Protein AF-A0A1Q7AKC7-F1 (afdb_monomer)

pLDDT: mean 84.75, std 6.96, range [43.94, 93.75]

Structure (mmCIF, N/CA/C/O backbone):
data_AF-A0A1Q7AKC7-F1
#
_entry.id   AF-A0A1Q7AKC7-F1
#
loop_
_atom_site.group_PDB
_atom_site.id
_atom_site.type_symbol
_atom_site.label_atom_id
_atom_site.label_alt_id
_atom_site.label_comp_id
_atom_site.label_asym_id
_atom_site.label_entity_id
_atom_site.label_seq_id
_atom_site.pdbx_PDB_ins_code
_atom_site.Cartn_x
_atom_site.Cartn_y
_atom_site.Cartn_z
_atom_site.occupancy
_atom_site.B_iso_or_equiv
_atom_site.auth_seq_id
_atom_site.auth_comp_id
_atom_site.auth_asym_id
_atom_site.auth_atom_id
_atom_site.pdbx_PDB_model_num
ATOM 1 N N . MET A 1 1 ? -15.417 0.698 -1.827 1.00 70.75 1 MET A N 1
ATOM 2 C CA . MET A 1 1 ? -14.811 -0.131 -2.896 1.00 70.75 1 MET A CA 1
ATOM 3 C C . MET A 1 1 ? -14.285 0.683 -4.073 1.00 70.75 1 MET A C 1
ATOM 5 O O . MET A 1 1 ? -13.362 0.211 -4.720 1.00 70.75 1 MET A O 1
ATOM 9 N N . ARG A 1 2 ? -14.794 1.895 -4.353 1.00 81.56 2 ARG A N 1
ATOM 10 C CA . ARG A 1 2 ? -14.264 2.737 -5.444 1.00 81.56 2 ARG A CA 1
ATOM 11 C C . ARG A 1 2 ? -12.772 3.046 -5.266 1.00 81.56 2 ARG A C 1
ATOM 13 O O . ARG A 1 2 ? -12.050 3.095 -6.253 1.00 81.56 2 ARG A O 1
ATOM 20 N N . ARG A 1 3 ? -12.304 3.204 -4.022 1.00 81.81 3 ARG A N 1
ATOM 21 C CA . ARG A 1 3 ? -10.896 3.520 -3.730 1.00 81.81 3 ARG A CA 1
ATOM 22 C C . ARG A 1 3 ? -9.948 2.344 -3.949 1.00 81.81 3 ARG A C 1
ATOM 24 O O . ARG A 1 3 ? -8.898 2.545 -4.537 1.00 81.81 3 ARG A O 1
ATOM 31 N N . LEU A 1 4 ? -10.359 1.126 -3.598 1.00 78.44 4 LEU A N 1
ATOM 32 C CA . LEU A 1 4 ? -9.602 -0.092 -3.917 1.00 78.44 4 LEU A CA 1
ATOM 33 C C . LEU A 1 4 ? -9.442 -0.280 -5.427 1.00 78.44 4 LEU A C 1
ATOM 35 O O . LEU A 1 4 ? -8.350 -0.566 -5.901 1.00 78.44 4 LEU A O 1
ATOM 39 N N . LEU A 1 5 ? -10.516 -0.048 -6.189 1.00 81.31 5 LEU A N 1
ATOM 40 C CA . LEU A 1 5 ? -10.455 -0.095 -7.652 1.00 81.31 5 LEU A CA 1
ATOM 41 C C . LEU A 1 5 ? -9.495 0.965 -8.205 1.00 81.31 5 LEU A C 1
ATOM 43 O O . LEU A 1 5 ? -8.673 0.669 -9.069 1.00 81.31 5 LEU A O 1
ATOM 47 N N . PHE A 1 6 ? -9.542 2.183 -7.663 1.00 85.56 6 PHE A N 1
ATOM 48 C CA . PHE A 1 6 ? -8.591 3.230 -8.025 1.00 85.56 6 PHE A CA 1
ATOM 49 C C . PHE A 1 6 ? -7.141 2.831 -7.713 1.00 85.56 6 PHE A C 1
ATOM 51 O O . PHE A 1 6 ? -6.281 3.015 -8.564 1.00 85.56 6 PHE A O 1
ATOM 58 N N . GLN A 1 7 ? -6.868 2.231 -6.551 1.00 83.62 7 GLN A N 1
ATOM 59 C CA . GLN A 1 7 ? -5.531 1.742 -6.200 1.00 83.62 7 GLN A CA 1
ATOM 60 C C . GLN A 1 7 ? -5.056 0.645 -7.158 1.00 83.62 7 GLN A C 1
ATOM 62 O O . GLN A 1 7 ? -3.933 0.722 -7.646 1.00 83.62 7 GLN A O 1
ATOM 67 N N . THR A 1 8 ? -5.907 -0.336 -7.486 1.00 83.31 8 THR A N 1
ATOM 68 C CA . THR A 1 8 ? -5.558 -1.387 -8.461 1.00 83.31 8 THR A CA 1
ATOM 69 C C . THR A 1 8 ? -5.245 -0.809 -9.836 1.00 83.31 8 THR A C 1
ATOM 71 O O . THR A 1 8 ? -4.274 -1.209 -10.474 1.00 83.31 8 THR A O 1
ATOM 74 N N . PHE A 1 9 ? -6.035 0.173 -10.276 1.00 83.69 9 PHE A N 1
ATOM 75 C CA . PHE A 1 9 ? -5.827 0.856 -11.544 1.00 83.69 9 PHE A CA 1
ATOM 76 C C . PHE A 1 9 ? -4.529 1.667 -11.536 1.00 83.69 9 PHE A C 1
ATOM 78 O O . PHE A 1 9 ? -3.716 1.529 -12.446 1.00 83.69 9 PHE A O 1
ATOM 85 N N . LEU A 1 10 ? -4.303 2.464 -10.488 1.00 86.94 10 LEU A N 1
ATOM 86 C CA . LEU A 1 10 ? -3.093 3.265 -10.321 1.00 86.94 10 LEU A CA 1
ATOM 87 C C . LEU A 1 10 ? -1.842 2.389 -10.327 1.00 86.94 10 LEU A C 1
ATOM 89 O O . LEU A 1 10 ? -0.844 2.735 -10.951 1.00 86.94 10 LEU A O 1
ATOM 93 N N . LEU A 1 11 ? -1.909 1.242 -9.663 1.00 84.69 11 LEU A N 1
ATOM 94 C CA . LEU A 1 11 ? -0.798 0.316 -9.576 1.00 84.69 11 LEU A CA 1
ATOM 95 C C . LEU A 1 11 ? -0.542 -0.384 -10.921 1.00 84.69 11 LEU A C 1
ATOM 97 O O . LEU A 1 11 ? 0.607 -0.501 -11.334 1.00 84.69 11 LEU A O 1
ATOM 101 N N . GLY A 1 12 ? -1.593 -0.721 -11.676 1.00 81.69 12 GLY A N 1
ATOM 102 C CA . GLY A 1 12 ? -1.460 -1.152 -13.070 1.00 81.69 12 GLY A CA 1
ATOM 103 C C . GLY A 1 12 ? -0.823 -0.091 -13.974 1.00 81.69 12 GLY A C 1
ATOM 104 O O . GLY A 1 12 ? 0.034 -0.415 -14.796 1.00 81.69 12 GLY A O 1
ATOM 105 N N . CYS A 1 13 ? -1.184 1.185 -13.803 1.00 8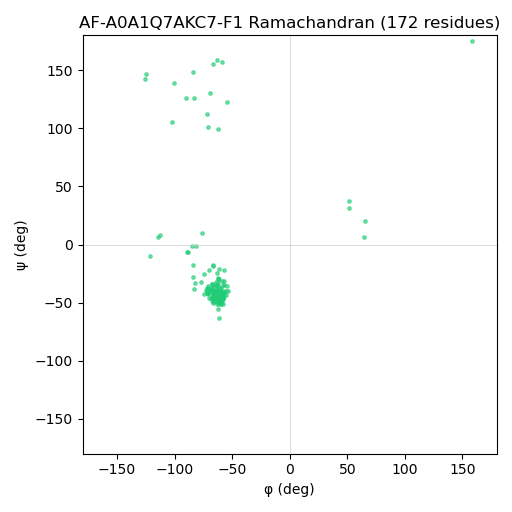3.56 13 CYS A N 1
ATOM 106 C CA . CYS A 1 13 ? -0.556 2.303 -14.513 1.00 83.56 13 CYS A CA 1
ATOM 107 C C . CYS A 1 13 ? 0.929 2.434 -14.160 1.00 83.56 13 CYS A C 1
ATOM 109 O O . CYS A 1 13 ? 1.758 2.553 -15.061 1.00 83.56 13 CYS A O 1
ATOM 111 N N . ALA A 1 14 ? 1.258 2.374 -12.869 1.00 84.06 14 ALA A N 1
ATOM 112 C CA . ALA A 1 14 ? 2.628 2.468 -12.383 1.00 84.06 14 ALA A CA 1
ATOM 113 C C . ALA A 1 14 ? 3.499 1.347 -12.958 1.00 84.06 14 ALA A C 1
ATOM 115 O O . ALA A 1 14 ? 4.528 1.616 -13.568 1.00 84.06 14 ALA A O 1
ATOM 116 N N . VAL A 1 15 ? 3.044 0.095 -12.866 1.00 80.88 15 VAL A N 1
ATOM 117 C CA . VAL A 1 15 ? 3.755 -1.068 -13.418 1.00 80.88 15 VAL A CA 1
ATOM 118 C C . VAL A 1 15 ? 3.949 -0.933 -14.929 1.00 80.88 15 VAL A C 1
ATOM 120 O O . VAL A 1 15 ? 5.044 -1.176 -15.430 1.00 80.88 15 VAL A O 1
ATOM 123 N N . SER A 1 16 ? 2.919 -0.499 -15.661 1.00 83.88 16 SER A N 1
ATOM 124 C CA . SER A 1 16 ? 3.007 -0.278 -17.109 1.00 83.88 16 SER A CA 1
ATOM 125 C C . SER A 1 16 ? 4.100 0.737 -17.462 1.00 83.88 16 SER A C 1
ATOM 127 O O . SER A 1 16 ? 4.916 0.478 -18.349 1.00 83.88 16 SER A O 1
ATOM 129 N N . LEU A 1 17 ? 4.155 1.864 -16.746 1.00 81.19 17 LEU A N 1
ATOM 130 C CA . LEU A 1 17 ? 5.175 2.896 -16.943 1.00 81.19 17 LEU A CA 1
ATOM 131 C C . LEU A 1 17 ? 6.572 2.416 -16.553 1.00 81.19 17 LEU A C 1
ATOM 133 O O . LEU A 1 17 ? 7.503 2.597 -17.328 1.00 81.19 17 LEU A O 1
ATOM 137 N N . ILE A 1 18 ? 6.711 1.764 -15.400 1.00 78.12 18 ILE A N 1
ATOM 138 C CA . ILE A 1 18 ? 8.002 1.281 -14.895 1.00 78.12 18 ILE A CA 1
ATOM 139 C C . ILE A 1 18 ? 8.604 0.232 -15.839 1.00 78.12 18 ILE A C 1
ATOM 141 O O . ILE A 1 18 ? 9.792 0.283 -16.135 1.00 78.12 18 ILE A O 1
ATOM 145 N N . VAL A 1 19 ? 7.792 -0.711 -16.326 1.00 77.94 19 VAL A N 1
ATOM 146 C CA . VAL A 1 19 ? 8.284 -1.845 -17.125 1.00 77.94 19 VAL A CA 1
ATOM 147 C C . VAL A 1 19 ? 8.462 -1.482 -18.598 1.00 77.94 19 VAL A C 1
ATOM 149 O O . VAL A 1 19 ? 9.390 -1.961 -19.243 1.00 77.94 19 VAL A O 1
ATOM 152 N N . SER A 1 20 ? 7.563 -0.670 -19.161 1.00 77.50 20 SER A N 1
ATOM 153 C CA . SER A 1 20 ? 7.509 -0.450 -20.615 1.00 77.50 20 SER A CA 1
ATOM 154 C C . SER A 1 20 ? 7.677 1.003 -21.054 1.00 77.50 20 SER A C 1
ATOM 156 O O . SER A 1 20 ? 7.761 1.262 -22.255 1.00 77.50 20 SER A O 1
ATOM 158 N N . GLY A 1 21 ? 7.659 1.961 -20.121 1.00 74.62 21 GLY A N 1
ATOM 159 C CA . GLY A 1 21 ? 7.618 3.395 -20.423 1.00 74.62 21 GLY A CA 1
ATOM 160 C C . GLY A 1 21 ? 6.334 3.849 -21.129 1.00 74.62 21 GLY A C 1
ATOM 161 O O . GLY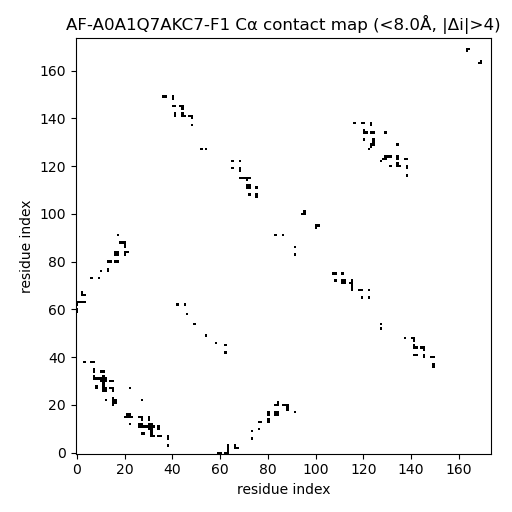 A 1 21 ? 6.243 4.988 -21.578 1.00 74.62 21 GLY A O 1
ATOM 162 N N . ARG A 1 22 ? 5.335 2.968 -21.281 1.00 79.06 22 ARG A N 1
ATOM 163 C CA . ARG A 1 22 ? 4.105 3.230 -22.037 1.00 79.06 22 ARG A CA 1
ATOM 164 C C . ARG A 1 22 ? 2.886 2.971 -21.170 1.00 79.06 22 ARG A C 1
ATOM 166 O O . ARG A 1 22 ? 2.837 1.995 -20.427 1.00 79.06 22 ARG A O 1
ATOM 173 N N . LEU A 1 23 ? 1.863 3.804 -21.328 1.00 78.62 23 LEU A N 1
ATOM 174 C CA . LEU A 1 23 ? 0.520 3.557 -20.808 1.00 78.62 23 LEU A CA 1
ATOM 175 C C . LEU A 1 23 ? -0.361 3.095 -21.960 1.00 78.62 23 LEU A C 1
ATOM 177 O O . LEU A 1 23 ? -0.759 3.885 -22.810 1.00 78.62 23 LEU A O 1
ATOM 181 N N . THR A 1 24 ? -0.661 1.801 -22.000 1.00 84.12 24 THR A N 1
ATOM 182 C CA . THR A 1 24 ? -1.682 1.270 -22.909 1.00 84.12 24 THR A CA 1
ATOM 183 C C . THR A 1 24 ? -2.705 0.509 -22.095 1.00 84.12 24 THR A C 1
ATOM 185 O O . THR A 1 24 ? -2.347 -0.135 -21.111 1.00 84.12 24 THR A O 1
ATOM 188 N N . LEU A 1 25 ? -3.970 0.528 -22.522 1.00 78.50 25 LEU A N 1
ATOM 189 C CA . LEU A 1 25 ? -5.048 -0.146 -21.797 1.00 78.50 25 LEU A CA 1
ATOM 190 C C . LEU A 1 25 ? -4.723 -1.627 -21.534 1.00 78.50 25 LEU A C 1
ATOM 192 O O . LEU A 1 25 ? -4.956 -2.122 -20.437 1.00 78.50 25 LEU A O 1
ATOM 196 N N . ARG A 1 26 ? -4.114 -2.311 -22.513 1.00 79.94 26 ARG A N 1
ATOM 197 C CA . ARG A 1 26 ? -3.682 -3.710 -22.392 1.00 79.94 26 ARG A CA 1
ATOM 198 C C . ARG A 1 26 ? -2.625 -3.904 -21.301 1.00 79.94 26 ARG A C 1
ATOM 200 O O . ARG A 1 26 ? -2.756 -4.829 -20.506 1.00 79.94 26 ARG A O 1
ATOM 207 N N . LEU A 1 27 ? -1.597 -3.054 -21.258 1.00 76.94 27 LEU A N 1
ATOM 208 C CA . LEU A 1 27 ? -0.521 -3.151 -20.264 1.00 76.94 27 LEU A CA 1
ATOM 209 C C . LEU A 1 27 ? -0.995 -2.733 -18.872 1.00 76.94 27 LEU A C 1
ATOM 211 O O . LEU A 1 27 ? -0.675 -3.400 -17.896 1.00 76.94 27 LEU A O 1
ATOM 215 N N . THR A 1 28 ? -1.814 -1.688 -18.783 1.00 79.94 28 THR A N 1
ATOM 216 C CA . THR A 1 28 ? -2.411 -1.236 -17.527 1.00 79.94 28 THR A CA 1
ATOM 217 C C . THR A 1 28 ? -3.343 -2.292 -16.944 1.00 79.94 28 THR A C 1
ATOM 219 O O . THR A 1 28 ? -3.248 -2.579 -15.757 1.00 79.94 28 THR A O 1
ATOM 222 N N . LEU A 1 29 ? -4.212 -2.906 -17.756 1.00 77.69 29 LEU A N 1
ATOM 223 C CA . LEU A 1 29 ? -5.078 -4.001 -17.306 1.00 77.69 29 LEU A CA 1
ATOM 224 C C . LEU A 1 29 ? -4.259 -5.234 -16.925 1.00 77.69 29 LEU A C 1
ATOM 226 O O . LEU A 1 29 ? -4.506 -5.815 -15.874 1.00 77.69 29 LEU A O 1
ATOM 230 N N . GLY A 1 30 ? -3.259 -5.603 -17.731 1.00 76.38 30 GLY A N 1
ATOM 231 C CA . GLY A 1 30 ? -2.351 -6.706 -17.415 1.00 76.38 30 GLY A CA 1
ATOM 232 C C . GLY A 1 30 ? -1.616 -6.489 -16.090 1.00 76.38 30 GLY A C 1
ATOM 233 O O . GLY A 1 30 ? -1.605 -7.375 -15.241 1.00 76.38 30 GLY A O 1
ATOM 234 N N . GLY A 1 31 ? -1.080 -5.286 -15.871 1.00 76.50 31 GLY A N 1
ATOM 235 C CA . GLY A 1 31 ? -0.443 -4.887 -14.618 1.00 76.50 31 GLY A CA 1
ATOM 236 C C . GLY A 1 31 ? -1.425 -4.854 -13.447 1.00 76.50 31 GLY A C 1
ATOM 237 O O . GLY A 1 31 ? -1.136 -5.401 -12.389 1.00 76.50 31 GLY A O 1
ATOM 238 N N . ALA A 1 32 ? -2.617 -4.288 -13.632 1.00 81.38 32 ALA A N 1
ATOM 239 C CA . ALA A 1 32 ? -3.636 -4.240 -12.588 1.00 81.38 32 ALA A CA 1
ATOM 240 C C . ALA A 1 32 ? -4.064 -5.648 -12.153 1.00 81.38 32 ALA A C 1
ATOM 242 O O . ALA A 1 32 ? -4.190 -5.896 -10.959 1.00 81.38 32 ALA A O 1
ATOM 243 N N . VAL A 1 33 ? -4.239 -6.580 -13.098 1.00 81.94 33 VAL A N 1
ATOM 244 C CA . VAL A 1 33 ? -4.580 -7.982 -12.809 1.00 81.94 33 VAL A CA 1
ATOM 245 C C . VAL A 1 33 ? -3.423 -8.698 -12.119 1.00 81.94 33 VAL A C 1
ATOM 247 O O . VAL A 1 33 ? -3.643 -9.355 -11.106 1.00 81.94 33 VAL A O 1
ATOM 250 N N . ALA A 1 34 ? -2.193 -8.546 -12.617 1.00 77.31 34 ALA A N 1
ATOM 251 C CA . ALA A 1 34 ? -1.023 -9.202 -12.033 1.00 77.31 34 ALA A CA 1
ATOM 252 C C . ALA A 1 34 ? -0.752 -8.751 -10.589 1.00 77.31 34 ALA A C 1
ATOM 254 O O . ALA A 1 34 ? -0.249 -9.526 -9.777 1.00 77.31 34 ALA A O 1
ATOM 255 N N . TRP A 1 35 ? -1.124 -7.516 -10.254 1.00 81.25 35 TRP A N 1
ATOM 256 C CA . TRP A 1 35 ? -0.813 -6.915 -8.965 1.00 81.25 35 TRP A CA 1
ATOM 257 C C . TRP A 1 35 ? -2.032 -6.628 -8.074 1.00 81.25 35 TRP A C 1
ATOM 259 O O . TRP A 1 35 ? -1.885 -6.072 -6.983 1.00 81.25 35 TRP A O 1
ATOM 269 N N . VAL A 1 36 ? -3.232 -7.067 -8.473 1.00 86.88 36 VAL A N 1
ATOM 270 C CA . VAL A 1 36 ? -4.463 -6.975 -7.659 1.00 86.88 36 VAL A CA 1
ATOM 271 C C . VAL A 1 36 ? -4.311 -7.661 -6.298 1.00 86.88 36 VAL A C 1
ATOM 273 O O . VAL A 1 36 ? -5.008 -7.332 -5.340 1.00 86.88 36 VAL A O 1
ATOM 276 N N . ILE A 1 37 ? -3.365 -8.594 -6.196 1.00 84.94 37 ILE A N 1
ATOM 277 C CA . ILE A 1 37 ? -3.075 -9.343 -4.979 1.00 84.94 37 ILE A CA 1
ATOM 278 C C . ILE A 1 37 ? -2.681 -8.439 -3.799 1.00 84.94 37 ILE A C 1
ATOM 280 O O . ILE A 1 37 ? -3.036 -8.747 -2.665 1.00 84.94 37 ILE A O 1
ATOM 284 N N . ILE A 1 38 ? -2.040 -7.288 -4.056 1.00 86.31 38 ILE A N 1
ATOM 285 C CA . ILE A 1 38 ? -1.655 -6.320 -3.016 1.00 86.31 38 ILE A CA 1
ATOM 286 C C . ILE A 1 38 ? -2.879 -5.775 -2.272 1.00 86.31 38 ILE A C 1
ATOM 288 O O . ILE A 1 38 ? -3.014 -6.042 -1.076 1.00 86.31 38 ILE A O 1
ATOM 292 N N . PRO A 1 39 ? -3.811 -5.065 -2.934 1.00 85.19 39 PRO A N 1
ATOM 293 C CA . PRO A 1 39 ? -5.001 -4.558 -2.259 1.00 85.19 39 PRO A CA 1
ATOM 294 C C . PRO A 1 39 ? -5.907 -5.675 -1.720 1.00 85.19 39 PRO A C 1
ATOM 296 O O . PRO A 1 39 ? -6.644 -5.447 -0.760 1.00 85.19 39 PRO A O 1
ATOM 299 N N . LEU A 1 40 ? -5.850 -6.887 -2.288 1.00 88.56 40 LEU A N 1
ATOM 300 C CA . LEU A 1 40 ? -6.563 -8.044 -1.744 1.00 88.56 40 LEU A CA 1
ATOM 301 C C . LEU A 1 40 ? -5.999 -8.490 -0.391 1.00 88.56 40 LEU A C 1
ATOM 303 O O . LEU A 1 40 ? -6.778 -8.673 0.545 1.00 88.56 40 LEU A O 1
ATOM 307 N N . PHE A 1 41 ? -4.679 -8.641 -0.257 1.00 91.31 41 P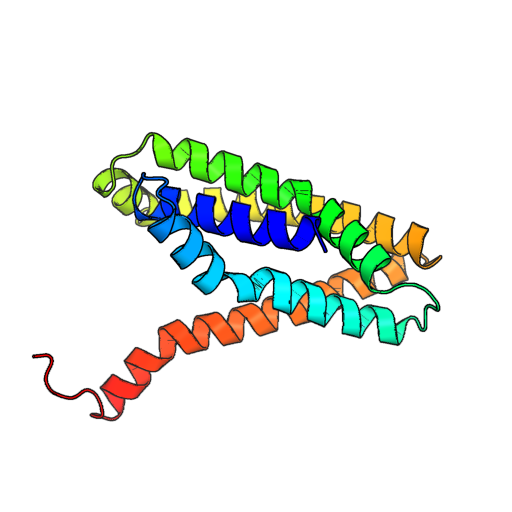HE A N 1
ATOM 308 C CA . PHE A 1 41 ? -4.060 -9.019 1.015 1.00 91.31 41 PHE A CA 1
ATOM 309 C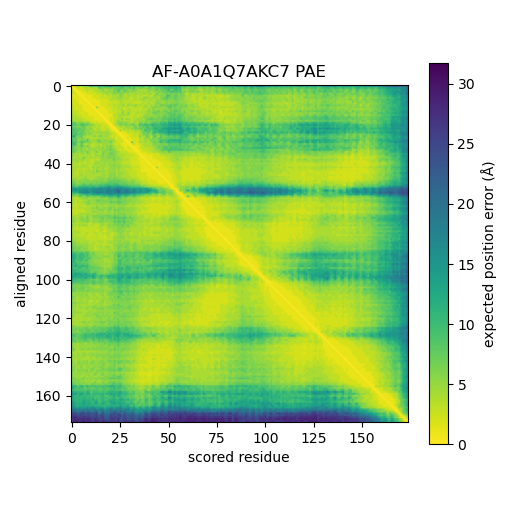 C . PHE A 1 41 ? -4.175 -7.920 2.070 1.00 91.31 41 PHE A C 1
ATOM 311 O O . PHE A 1 41 ? -4.496 -8.232 3.217 1.00 91.31 41 PHE A O 1
ATOM 318 N N . GLU A 1 42 ? -4.035 -6.650 1.685 1.00 89.69 42 GLU A N 1
ATOM 319 C CA . GLU A 1 42 ? -4.287 -5.505 2.571 1.00 89.69 42 GLU A CA 1
ATOM 320 C C . GLU A 1 42 ? -5.746 -5.484 3.070 1.00 89.69 42 GLU A C 1
ATOM 322 O O . GLU A 1 42 ? -6.014 -5.336 4.265 1.00 89.69 42 GLU A O 1
ATOM 327 N N . GLY A 1 43 ? -6.716 -5.710 2.177 1.00 90.44 43 GLY A N 1
ATOM 328 C CA . GLY A 1 43 ? -8.131 -5.781 2.545 1.00 90.44 43 GLY A CA 1
ATOM 329 C C . GLY A 1 43 ? -8.478 -6.997 3.411 1.00 90.44 43 GLY A C 1
ATOM 330 O O . GLY A 1 43 ? -9.283 -6.891 4.344 1.00 90.44 43 GLY A O 1
ATOM 331 N N . ALA A 1 44 ? -7.867 -8.152 3.136 1.00 91.62 44 ALA A N 1
ATOM 332 C CA . ALA A 1 44 ? -8.065 -9.380 3.902 1.00 91.62 44 ALA A CA 1
ATOM 333 C C . ALA A 1 44 ? -7.470 -9.272 5.313 1.00 91.62 44 ALA A C 1
ATOM 335 O O . ALA A 1 44 ? -8.147 -9.601 6.292 1.00 91.62 44 ALA A O 1
ATOM 336 N N . SER A 1 45 ? -6.245 -8.757 5.444 1.00 92.38 45 SER A N 1
ATOM 337 C CA . SER A 1 45 ? -5.610 -8.523 6.744 1.00 92.38 45 SER A CA 1
ATOM 338 C C . SER A 1 45 ? -6.393 -7.494 7.565 1.00 92.38 45 SER A C 1
ATOM 340 O O . SER A 1 45 ? -6.647 -7.720 8.752 1.00 92.38 45 SER A O 1
ATOM 342 N N . PHE A 1 46 ? -6.897 -6.429 6.930 1.00 91.12 46 PHE A N 1
ATOM 343 C CA . PHE A 1 46 ? -7.796 -5.472 7.573 1.00 91.12 46 PHE A CA 1
ATOM 344 C C . PHE A 1 46 ? -9.077 -6.144 8.084 1.00 91.12 46 PHE A C 1
ATOM 346 O O . PHE A 1 46 ? -9.499 -5.908 9.218 1.00 91.12 46 PHE A O 1
ATOM 353 N N . ALA A 1 47 ? -9.695 -7.025 7.289 1.00 91.50 47 ALA A N 1
ATOM 354 C CA . ALA A 1 47 ? -10.884 -7.764 7.706 1.00 91.50 47 ALA A CA 1
ATOM 355 C C . ALA A 1 47 ? -10.618 -8.651 8.934 1.00 91.50 47 ALA A C 1
ATOM 357 O O . ALA A 1 47 ? -11.462 -8.714 9.835 1.00 91.50 47 ALA A O 1
ATOM 358 N N . ILE A 1 48 ? -9.451 -9.301 8.996 1.00 92.00 48 ILE A N 1
ATOM 359 C CA . ILE A 1 48 ? -9.021 -10.127 10.133 1.00 92.00 48 ILE A CA 1
ATOM 360 C C . ILE A 1 48 ? -8.882 -9.271 11.396 1.00 92.00 48 ILE A C 1
ATOM 362 O O . ILE A 1 48 ? -9.484 -9.591 12.426 1.00 92.00 48 ILE A O 1
ATOM 366 N N . VAL A 1 49 ? -8.156 -8.152 11.320 1.00 91.44 49 VAL A N 1
ATOM 367 C CA . VAL A 1 49 ? -7.963 -7.256 12.471 1.00 91.44 49 VAL A CA 1
ATOM 368 C C . VAL A 1 49 ? -9.293 -6.648 12.913 1.00 91.44 49 VAL A C 1
ATOM 370 O O . VAL A 1 49 ? -9.645 -6.718 14.089 1.00 91.44 49 VAL A O 1
ATOM 373 N N . ARG A 1 50 ? -10.123 -6.174 11.979 1.00 88.62 50 ARG A N 1
ATOM 374 C CA . ARG A 1 50 ? -11.460 -5.641 12.277 1.00 88.62 50 ARG A CA 1
ATOM 375 C C . ARG A 1 50 ? -12.354 -6.647 13.005 1.00 88.62 50 ARG A C 1
ATOM 377 O O . ARG A 1 50 ? -13.066 -6.262 13.935 1.00 88.62 50 ARG A O 1
ATOM 384 N N . ARG A 1 51 ? -12.336 -7.926 12.604 1.00 87.75 51 ARG A N 1
ATOM 385 C CA . ARG A 1 51 ? -13.090 -8.998 13.286 1.00 87.75 51 ARG A CA 1
ATOM 386 C C . ARG A 1 51 ? -12.647 -9.149 14.742 1.00 87.75 51 ARG A C 1
ATOM 388 O O . ARG A 1 51 ? -13.498 -9.328 15.612 1.00 87.75 51 ARG A O 1
ATOM 395 N N . ARG A 1 52 ? -11.348 -9.001 15.023 1.00 85.62 52 ARG A N 1
ATOM 396 C CA . ARG A 1 52 ? -10.790 -9.047 16.385 1.00 85.62 52 ARG A CA 1
ATOM 397 C C . ARG A 1 52 ? -11.308 -7.912 17.272 1.00 85.62 52 ARG A C 1
ATOM 399 O O . ARG A 1 52 ? -11.555 -8.135 18.453 1.00 85.62 52 ARG A O 1
ATOM 406 N N . VAL A 1 53 ? -11.527 -6.726 16.702 1.00 82.25 53 VAL A N 1
ATOM 407 C CA . VAL A 1 53 ? -12.048 -5.547 17.424 1.00 82.25 53 VAL A CA 1
ATOM 408 C C . VAL A 1 53 ? -13.584 -5.571 17.577 1.00 82.25 53 VAL A C 1
ATOM 410 O O . VAL A 1 53 ? -14.161 -4.687 18.199 1.00 82.25 53 VAL A O 1
ATOM 413 N N . ARG A 1 54 ? -14.275 -6.596 17.048 1.00 76.69 54 ARG A N 1
ATOM 414 C CA . ARG A 1 54 ? -15.736 -6.817 17.180 1.00 76.69 54 ARG A CA 1
ATOM 415 C C . ARG A 1 54 ? -16.613 -5.605 16.814 1.00 76.69 54 ARG A C 1
ATOM 417 O O . ARG A 1 54 ? -17.715 -5.445 17.339 1.00 76.69 54 ARG A O 1
ATOM 424 N N . ARG A 1 55 ? -16.171 -4.761 15.879 1.00 74.62 55 ARG A N 1
ATOM 425 C CA . ARG A 1 55 ? -16.948 -3.589 15.455 1.00 74.62 55 ARG A CA 1
ATOM 426 C C . ARG A 1 55 ? -18.200 -3.991 14.676 1.00 74.62 55 ARG A C 1
ATOM 428 O O . ARG A 1 55 ? -18.123 -4.715 13.682 1.00 74.62 55 ARG A O 1
ATOM 435 N N . ARG A 1 56 ? -19.344 -3.435 15.078 1.00 69.19 56 ARG A N 1
ATOM 436 C CA . ARG A 1 56 ? -20.605 -3.499 14.328 1.00 69.19 56 ARG A CA 1
ATOM 437 C C . ARG A 1 56 ? -20.682 -2.303 13.374 1.00 69.19 56 ARG A C 1
ATOM 439 O O . ARG A 1 56 ? -20.491 -1.166 13.792 1.00 69.19 56 ARG A O 1
ATOM 446 N N . GLY A 1 57 ? -20.895 -2.557 12.084 1.00 80.94 57 GLY A N 1
ATOM 447 C CA . GLY A 1 57 ? -20.945 -1.518 11.050 1.00 80.94 57 GLY A CA 1
ATOM 448 C C . GLY A 1 57 ? -20.668 -2.054 9.645 1.00 80.94 57 GLY A C 1
ATOM 449 O O . GLY A 1 57 ? -20.322 -3.227 9.472 1.00 80.94 57 GLY A O 1
ATOM 450 N N . SER A 1 58 ? -20.793 -1.190 8.635 1.00 88.44 58 SER A N 1
ATOM 451 C CA . SER A 1 58 ? -20.539 -1.555 7.236 1.00 88.44 58 SER A CA 1
ATOM 452 C C . SER A 1 58 ? -19.044 -1.755 6.975 1.00 88.44 58 SER A C 1
ATOM 454 O O . SER A 1 58 ? -18.272 -0.796 6.970 1.00 88.44 58 SER A O 1
ATOM 456 N N . PHE A 1 59 ? -18.650 -3.002 6.701 1.00 87.62 59 PHE A N 1
ATOM 457 C CA . PHE A 1 59 ? -17.277 -3.351 6.322 1.00 87.62 59 PHE A CA 1
ATOM 458 C C . PHE A 1 59 ? -16.796 -2.548 5.110 1.00 87.62 59 PHE A C 1
ATOM 460 O O . PHE A 1 59 ? -15.690 -2.022 5.122 1.00 87.62 59 PHE A O 1
ATOM 467 N N . ALA A 1 60 ? -17.650 -2.396 4.096 1.00 87.19 60 ALA A N 1
ATOM 468 C CA . ALA A 1 60 ? -17.298 -1.696 2.866 1.00 87.19 60 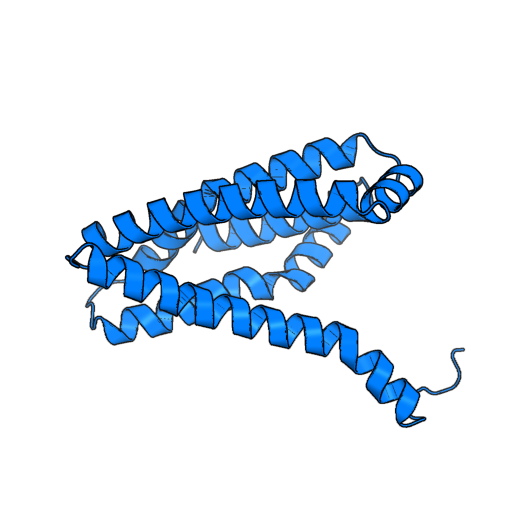ALA A CA 1
ATOM 469 C C . ALA A 1 60 ? -16.955 -0.216 3.101 1.00 87.19 60 ALA A C 1
ATOM 471 O O . ALA A 1 60 ? -16.097 0.319 2.402 1.00 87.19 60 ALA A O 1
ATOM 472 N N . ARG A 1 61 ? -17.600 0.440 4.077 1.00 87.38 61 ARG A N 1
ATOM 473 C CA . ARG A 1 61 ? -17.318 1.837 4.440 1.00 87.38 61 ARG A CA 1
ATOM 474 C C . ARG A 1 61 ? -16.006 1.963 5.213 1.00 87.38 61 ARG A C 1
ATOM 476 O O . ARG A 1 61 ? -15.237 2.877 4.935 1.00 87.38 61 ARG A O 1
ATOM 483 N N . ASP A 1 62 ? -15.758 1.054 6.154 1.00 89.19 62 ASP A N 1
ATOM 484 C CA . ASP A 1 62 ? -14.512 1.033 6.928 1.00 89.19 62 ASP A CA 1
ATOM 485 C C . ASP A 1 62 ? -13.311 0.750 6.014 1.00 89.19 62 ASP A C 1
ATOM 487 O O . ASP A 1 62 ? -12.311 1.456 6.078 1.00 89.19 62 ASP A O 1
ATOM 491 N N . LEU A 1 63 ? -13.452 -0.220 5.106 1.00 89.44 63 LEU A N 1
ATOM 492 C CA . LEU A 1 63 ? -12.424 -0.579 4.134 1.00 89.44 63 LEU A CA 1
ATOM 493 C C . LEU A 1 63 ? -12.148 0.549 3.130 1.00 89.44 63 LEU A C 1
ATOM 495 O O . LEU A 1 63 ? -10.999 0.789 2.790 1.00 89.44 63 LEU A O 1
ATOM 499 N N . ASP A 1 64 ? -13.174 1.270 2.662 1.00 89.44 64 ASP A N 1
ATOM 500 C CA . ASP A 1 64 ? -12.968 2.403 1.746 1.00 89.44 64 ASP A CA 1
ATOM 501 C C . ASP A 1 64 ? -12.239 3.569 2.435 1.00 89.44 64 ASP A C 1
ATOM 503 O O . ASP A 1 64 ? -11.428 4.239 1.804 1.00 89.44 64 ASP A O 1
ATOM 507 N N . ARG A 1 65 ? -12.482 3.792 3.734 1.00 87.00 65 ARG A N 1
ATOM 508 C CA . ARG A 1 65 ? -11.746 4.788 4.529 1.00 87.00 65 ARG A CA 1
ATOM 509 C C . ARG A 1 65 ? -10.311 4.359 4.810 1.00 87.00 65 ARG A C 1
ATOM 511 O O . ARG A 1 65 ? -9.425 5.193 4.682 1.00 87.00 65 ARG A O 1
ATOM 518 N N . PHE A 1 66 ? -10.092 3.086 5.133 1.00 87.19 66 PHE A N 1
ATOM 519 C CA . PHE A 1 66 ? -8.752 2.517 5.277 1.00 87.19 66 PHE A CA 1
ATOM 520 C C . PHE A 1 66 ? -7.950 2.684 3.977 1.00 87.19 66 PHE A C 1
ATOM 522 O O . PHE A 1 66 ? -6.912 3.330 3.976 1.00 87.19 66 PHE A O 1
ATOM 529 N N . ALA A 1 67 ? -8.521 2.281 2.837 1.00 87.44 67 ALA A N 1
ATOM 530 C CA . ALA A 1 67 ? -7.915 2.468 1.516 1.00 87.44 67 ALA A CA 1
ATOM 531 C C . ALA A 1 67 ? -7.687 3.948 1.135 1.00 87.44 67 ALA A C 1
ATOM 533 O O . ALA A 1 67 ? -6.885 4.255 0.257 1.00 87.44 67 ALA A O 1
ATOM 534 N N . ALA A 1 68 ? -8.398 4.898 1.756 1.00 87.56 68 ALA A N 1
ATOM 535 C CA . ALA A 1 68 ? -8.131 6.325 1.572 1.00 87.56 68 ALA A CA 1
ATOM 536 C C . ALA A 1 68 ? -6.860 6.790 2.305 1.00 87.56 68 ALA A C 1
ATOM 538 O O . ALA A 1 68 ? -6.264 7.785 1.893 1.00 87.56 68 ALA A O 1
ATOM 539 N N . GLY A 1 69 ? -6.465 6.094 3.377 1.00 86.75 69 GLY A N 1
ATOM 540 C CA . GLY A 1 69 ? -5.263 6.377 4.162 1.00 86.75 69 GLY A CA 1
ATOM 541 C C . GLY A 1 69 ? -3.961 6.067 3.425 1.00 86.75 69 GLY A C 1
ATOM 542 O O . GLY A 1 69 ? -2.948 6.705 3.691 1.00 86.75 69 GLY A O 1
ATOM 543 N N . ASP A 1 70 ? -4.013 5.197 2.416 1.00 87.12 70 ASP A N 1
ATOM 544 C CA . ASP A 1 70 ? -2.872 4.799 1.580 1.00 87.12 70 ASP A CA 1
ATOM 545 C C . ASP A 1 70 ? -2.459 5.848 0.526 1.00 87.12 70 ASP A C 1
ATOM 547 O O . ASP A 1 70 ? -1.648 5.570 -0.363 1.00 87.12 70 ASP A O 1
ATOM 551 N N . TRP A 1 71 ? -2.997 7.072 0.575 1.00 88.00 71 TRP A N 1
ATOM 552 C CA . TRP A 1 71 ? -2.618 8.124 -0.372 1.00 88.00 71 TRP A CA 1
ATOM 553 C C . TRP A 1 71 ? -1.105 8.439 -0.398 1.00 88.00 71 TRP A C 1
ATOM 555 O O . TRP A 1 71 ? -0.627 8.747 -1.491 1.00 88.00 71 TRP A O 1
ATOM 565 N N . PRO A 1 72 ? -0.311 8.321 0.697 1.00 91.44 72 PRO A N 1
ATOM 566 C CA . PRO A 1 72 ? 1.138 8.508 0.608 1.00 91.44 72 PRO A CA 1
ATOM 567 C C . PRO A 1 72 ? 1.792 7.478 -0.315 1.00 91.44 72 PRO A C 1
ATOM 569 O O . PRO A 1 72 ? 2.699 7.815 -1.071 1.00 91.44 72 PRO A O 1
ATOM 572 N N . TRP A 1 73 ? 1.281 6.241 -0.314 1.00 89.19 73 TRP A N 1
ATOM 573 C CA . TRP A 1 73 ? 1.730 5.183 -1.218 1.00 89.19 73 TRP A CA 1
ATOM 574 C C . TRP A 1 73 ? 1.383 5.505 -2.669 1.00 89.19 73 TRP A C 1
ATOM 576 O O . TRP A 1 73 ? 2.209 5.343 -3.564 1.00 89.19 73 TRP A O 1
ATOM 586 N N . ALA A 1 74 ? 0.175 6.025 -2.903 1.00 88.00 74 ALA A N 1
ATOM 587 C CA . ALA A 1 74 ? -0.253 6.472 -4.224 1.00 88.00 74 ALA A CA 1
ATOM 588 C C . ALA A 1 74 ? 0.634 7.609 -4.759 1.00 88.00 74 ALA A C 1
ATOM 590 O O . ALA A 1 74 ? 1.066 7.555 -5.908 1.00 88.00 74 ALA A O 1
ATOM 591 N N . VAL A 1 75 ? 0.943 8.610 -3.930 1.00 92.25 75 VAL A N 1
ATOM 592 C CA . VAL A 1 75 ? 1.837 9.720 -4.300 1.00 92.25 75 VAL A CA 1
ATOM 593 C C . VAL A 1 75 ? 3.243 9.213 -4.598 1.00 92.25 75 VAL A C 1
ATOM 595 O O . VAL A 1 75 ? 3.821 9.605 -5.609 1.00 92.25 75 VAL A O 1
ATOM 598 N N . TRP A 1 76 ? 3.772 8.311 -3.771 1.00 92.88 76 TRP A N 1
ATOM 599 C CA . TRP A 1 76 ? 5.078 7.702 -4.008 1.00 92.88 76 TRP A CA 1
ATOM 600 C C . TRP A 1 76 ? 5.114 6.922 -5.330 1.00 92.88 76 TRP A C 1
ATOM 602 O O . TRP A 1 76 ? 6.005 7.149 -6.146 1.00 92.88 76 TRP A O 1
ATOM 612 N N . LEU A 1 77 ? 4.102 6.090 -5.605 1.00 88.19 77 LEU A N 1
ATOM 613 C CA . LEU A 1 77 ? 3.984 5.358 -6.871 1.00 88.19 77 LEU A CA 1
ATOM 614 C C . LEU A 1 77 ? 3.919 6.299 -8.077 1.00 88.19 77 LEU A C 1
ATOM 616 O O . LEU A 1 77 ? 4.573 6.037 -9.086 1.00 88.19 77 LEU A O 1
ATOM 620 N N . ILE A 1 78 ? 3.162 7.396 -7.982 1.00 89.69 78 ILE A N 1
ATOM 621 C CA . ILE A 1 78 ? 3.082 8.413 -9.039 1.00 89.69 78 ILE A CA 1
ATOM 622 C C . ILE A 1 78 ? 4.445 9.072 -9.248 1.00 89.69 78 ILE A C 1
ATOM 624 O O . ILE A 1 78 ? 4.877 9.202 -10.390 1.00 89.69 78 ILE A O 1
ATOM 628 N N . ALA A 1 79 ? 5.133 9.455 -8.170 1.00 90.19 79 ALA A N 1
ATOM 629 C CA . ALA A 1 79 ? 6.442 10.092 -8.247 1.00 90.19 79 ALA A CA 1
ATOM 630 C C . ALA A 1 79 ? 7.473 9.168 -8.908 1.00 90.19 79 ALA A C 1
ATOM 632 O O . ALA A 1 79 ? 8.107 9.567 -9.882 1.00 90.19 79 ALA A O 1
ATOM 633 N N . VAL A 1 80 ? 7.580 7.916 -8.450 1.00 87.81 80 VAL A N 1
ATOM 634 C CA . VAL A 1 80 ? 8.486 6.914 -9.035 1.00 87.81 80 VAL A CA 1
ATOM 635 C C . VAL A 1 80 ? 8.150 6.667 -10.502 1.00 87.81 80 VAL A C 1
ATOM 637 O O . VAL A 1 80 ? 9.040 6.709 -11.347 1.00 87.81 80 VAL A O 1
ATOM 640 N N . SER A 1 81 ? 6.871 6.475 -10.831 1.00 86.06 81 SER A N 1
ATOM 641 C CA . SER A 1 81 ? 6.439 6.263 -12.219 1.00 86.06 81 SER A CA 1
ATOM 642 C C . SER A 1 81 ? 6.743 7.472 -13.103 1.00 86.06 81 SER A C 1
ATOM 644 O O . SER A 1 81 ? 7.162 7.310 -14.247 1.00 86.06 81 SER A O 1
ATOM 646 N N . GLY A 1 82 ? 6.567 8.682 -12.570 1.00 87.25 82 GLY A N 1
ATOM 647 C CA . GLY A 1 82 ? 6.919 9.930 -13.236 1.00 87.25 82 GLY A CA 1
ATOM 648 C C . GLY A 1 82 ? 8.410 9.999 -13.544 1.00 87.25 82 GLY A C 1
ATOM 649 O O . GLY A 1 82 ? 8.769 10.233 -14.691 1.00 87.25 82 GLY A O 1
ATOM 650 N N . VAL A 1 83 ? 9.273 9.704 -12.565 1.00 86.06 83 VAL A N 1
ATOM 651 C CA . VAL A 1 83 ? 10.729 9.636 -12.777 1.00 86.06 83 VAL A CA 1
ATOM 652 C C . VAL A 1 83 ? 11.089 8.582 -13.829 1.00 86.06 83 VAL A C 1
ATOM 654 O O . VAL A 1 83 ? 11.827 8.891 -14.763 1.00 86.06 83 VAL A O 1
ATOM 657 N N . MET A 1 84 ? 10.531 7.370 -13.733 1.00 83.31 84 MET A N 1
ATOM 658 C CA . MET A 1 84 ? 10.800 6.292 -14.698 1.00 83.31 84 MET A CA 1
ATOM 659 C C . MET A 1 84 ? 10.362 6.640 -16.121 1.00 83.31 84 MET A C 1
ATOM 661 O O . MET A 1 84 ? 10.984 6.186 -17.075 1.00 83.31 84 MET A O 1
ATOM 665 N N . SER A 1 85 ? 9.334 7.476 -16.282 1.00 83.88 85 SER A N 1
ATOM 666 C CA . SER A 1 85 ? 8.832 7.880 -17.601 1.00 83.88 85 SER A CA 1
ATOM 667 C C . SER A 1 85 ? 9.830 8.735 -18.393 1.00 83.88 85 SER A C 1
ATOM 669 O O . SER A 1 85 ? 9.705 8.839 -19.611 1.00 83.88 85 SER A O 1
ATOM 671 N N . PHE A 1 86 ? 10.825 9.333 -17.729 1.00 85.69 86 PHE A N 1
ATOM 672 C CA . PHE A 1 86 ? 11.902 10.084 -18.383 1.00 85.69 86 PHE A CA 1
ATOM 673 C C . PHE A 1 86 ? 13.096 9.211 -18.786 1.00 85.69 86 PHE A C 1
ATOM 675 O O . PHE A 1 86 ? 14.015 9.702 -19.441 1.00 85.69 86 PHE A O 1
ATOM 682 N N . LEU A 1 87 ? 13.107 7.932 -18.401 1.00 83.88 87 LEU A N 1
ATOM 683 C CA . LEU A 1 87 ? 14.200 7.012 -18.688 1.00 83.88 87 LEU A CA 1
ATOM 684 C C . LEU A 1 87 ? 13.850 6.116 -19.877 1.00 83.88 87 LEU A C 1
ATOM 686 O O . LEU A 1 87 ? 12.743 5.592 -19.996 1.00 83.88 87 LEU A O 1
ATOM 690 N N . THR A 1 88 ? 14.827 5.880 -20.752 1.00 83.81 88 THR A N 1
ATOM 691 C CA . THR A 1 88 ? 14.716 4.782 -21.724 1.00 83.81 88 THR A CA 1
ATOM 692 C C . THR A 1 88 ? 14.737 3.432 -20.992 1.00 83.81 88 THR A C 1
ATOM 694 O O . THR A 1 88 ? 15.334 3.341 -19.918 1.00 83.81 88 THR A O 1
ATOM 697 N N . PRO A 1 89 ? 14.178 2.344 -21.560 1.00 78.12 89 PRO A N 1
ATOM 698 C CA . PRO A 1 89 ? 14.193 1.029 -20.910 1.00 78.12 89 PRO A CA 1
ATOM 699 C C . PRO A 1 89 ? 15.599 0.548 -20.517 1.00 78.12 89 PRO A C 1
ATOM 701 O O . PRO A 1 89 ? 15.780 -0.053 -19.462 1.00 78.12 89 PRO A O 1
ATOM 704 N N . VAL A 1 90 ? 16.614 0.867 -21.330 1.00 82.75 90 VAL A N 1
ATOM 705 C CA . VAL A 1 90 ? 18.020 0.537 -21.045 1.00 82.75 90 VAL A CA 1
ATOM 706 C C . VAL A 1 90 ? 18.535 1.317 -19.831 1.00 82.75 90 VAL A C 1
ATOM 708 O O . VAL A 1 90 ? 19.166 0.735 -18.951 1.00 82.75 90 VAL A O 1
ATOM 711 N N . GLN A 1 91 ? 18.234 2.616 -19.747 1.00 85.38 91 GLN A N 1
ATOM 712 C CA . GLN A 1 91 ? 18.606 3.454 -18.602 1.00 85.38 91 GLN A CA 1
ATOM 713 C C . GLN A 1 91 ? 17.857 3.051 -17.331 1.00 85.38 91 GLN A C 1
ATOM 715 O O . GLN A 1 91 ? 18.467 2.993 -16.269 1.00 85.38 91 GLN A O 1
ATOM 720 N N . ALA A 1 92 ? 16.565 2.733 -17.437 1.00 80.12 92 ALA A N 1
ATOM 721 C CA . ALA A 1 92 ? 15.769 2.242 -16.319 1.00 80.12 92 ALA A CA 1
ATOM 722 C C . ALA A 1 92 ? 16.346 0.925 -15.780 1.00 80.12 92 ALA A C 1
ATOM 724 O O . ALA A 1 92 ? 16.573 0.799 -14.580 1.00 80.12 92 ALA A O 1
ATOM 725 N N . ASN A 1 93 ? 16.683 -0.023 -16.661 1.00 80.00 93 ASN A N 1
ATOM 726 C CA . ASN A 1 93 ? 17.304 -1.284 -16.260 1.00 80.00 93 ASN A CA 1
ATOM 727 C C . ASN A 1 93 ? 18.679 -1.079 -15.602 1.00 80.00 93 ASN A C 1
ATOM 729 O O . ASN A 1 93 ? 18.968 -1.684 -14.571 1.00 80.00 93 ASN A O 1
ATOM 733 N N . ALA A 1 94 ? 19.520 -0.201 -16.158 1.00 83.62 94 ALA A N 1
ATOM 734 C CA . ALA A 1 94 ? 20.807 0.148 -15.558 1.00 83.62 94 ALA A CA 1
ATOM 735 C C . ALA A 1 94 ? 20.636 0.804 -14.177 1.00 83.62 94 ALA A C 1
ATOM 737 O O . ALA A 1 94 ? 21.372 0.487 -13.244 1.00 83.62 94 ALA A O 1
ATOM 738 N N . TRP A 1 95 ? 19.628 1.665 -14.023 1.00 81.19 95 TRP A N 1
ATOM 739 C CA . TRP A 1 95 ? 19.299 2.302 -12.754 1.00 81.19 95 TRP A CA 1
ATOM 740 C C . TRP A 1 95 ? 18.831 1.286 -11.708 1.00 81.19 95 TRP A C 1
ATOM 742 O O . TRP A 1 95 ? 19.359 1.300 -10.600 1.00 81.19 95 TRP A O 1
ATOM 752 N N . PHE A 1 96 ? 17.938 0.354 -12.066 1.00 78.19 96 PHE A N 1
ATOM 753 C CA . PHE A 1 96 ? 17.527 -0.757 -11.195 1.00 78.19 96 PHE A CA 1
ATOM 754 C C . PHE A 1 96 ? 18.652 -1.762 -10.915 1.00 78.19 96 PHE A C 1
ATOM 756 O O . PHE A 1 96 ? 18.564 -2.522 -9.960 1.00 78.19 96 PHE A O 1
ATOM 763 N N . SER A 1 97 ? 19.722 -1.783 -11.707 1.00 80.25 97 SER A N 1
ATOM 764 C CA . SER A 1 97 ? 20.881 -2.647 -11.448 1.00 80.25 97 SER A CA 1
ATOM 765 C C . SER A 1 97 ? 21.871 -2.024 -10.454 1.00 80.25 97 SER A C 1
ATOM 767 O O . SER A 1 97 ? 22.705 -2.728 -9.888 1.00 80.25 97 SER A O 1
ATOM 769 N N . ALA A 1 98 ? 21.799 -0.709 -10.221 1.00 83.75 98 ALA A N 1
ATOM 770 C CA . ALA A 1 98 ? 22.695 -0.011 -9.309 1.00 83.75 98 ALA A CA 1
ATOM 771 C C . ALA A 1 98 ? 22.221 -0.127 -7.852 1.00 83.75 98 ALA A C 1
ATOM 773 O O . ALA A 1 98 ? 21.108 0.263 -7.503 1.00 83.75 98 ALA A O 1
ATOM 774 N N . TRP A 1 99 ? 23.105 -0.600 -6.969 1.00 77.44 99 TRP A N 1
ATOM 775 C CA . TRP A 1 99 ? 22.822 -0.770 -5.537 1.00 77.44 99 TRP A CA 1
ATOM 776 C C . TRP A 1 99 ? 22.377 0.529 -4.837 1.00 77.44 99 TRP A C 1
ATOM 778 O O . TRP A 1 99 ? 21.518 0.510 -3.959 1.00 77.44 99 TRP A O 1
ATOM 788 N N . SER A 1 100 ? 22.919 1.681 -5.246 1.00 80.19 100 SER A N 1
ATOM 789 C CA . SER A 1 100 ? 22.535 2.994 -4.705 1.00 80.19 100 SER A CA 1
ATOM 790 C C . SER A 1 100 ? 21.080 3.368 -5.007 1.00 80.19 100 SER A C 1
ATOM 792 O O . SER A 1 100 ? 20.433 4.015 -4.183 1.00 80.19 100 SER A O 1
ATOM 794 N N . SER A 1 101 ? 20.546 2.937 -6.152 1.00 80.62 101 SER A N 1
ATOM 795 C CA . SER A 1 101 ? 19.150 3.164 -6.531 1.00 80.62 101 SER A CA 1
ATOM 796 C C . SER A 1 101 ? 18.196 2.361 -5.655 1.00 80.62 101 SER A C 1
ATOM 798 O O . SER A 1 101 ? 17.178 2.902 -5.232 1.00 80.62 101 SER A O 1
ATOM 800 N N . TRP A 1 102 ? 18.547 1.114 -5.315 1.00 80.69 102 TRP A N 1
ATOM 801 C CA . TRP A 1 102 ? 17.764 0.296 -4.381 1.00 80.69 102 TRP A CA 1
ATOM 802 C C . TRP A 1 102 ? 17.624 0.981 -3.029 1.00 80.69 102 TRP A C 1
ATOM 804 O O . TRP A 1 102 ? 16.511 1.139 -2.544 1.00 80.69 102 TRP A O 1
ATOM 814 N N . ILE A 1 103 ? 18.721 1.516 -2.484 1.00 85.31 103 ILE A N 1
ATOM 815 C CA . ILE A 1 103 ? 18.684 2.260 -1.219 1.00 85.31 103 ILE A CA 1
ATOM 816 C C . ILE A 1 103 ? 17.740 3.468 -1.316 1.00 85.31 103 ILE A C 1
ATOM 818 O O . ILE A 1 103 ? 16.954 3.711 -0.402 1.00 85.31 103 ILE A O 1
ATOM 822 N N . ALA A 1 104 ? 17.784 4.231 -2.412 1.00 85.75 104 ALA A N 1
ATOM 823 C CA . ALA A 1 104 ? 16.913 5.394 -2.587 1.00 85.75 104 ALA A CA 1
ATOM 824 C C . ALA A 1 104 ? 15.423 5.008 -2.697 1.00 85.75 104 ALA A C 1
ATOM 826 O O . ALA A 1 104 ? 14.566 5.656 -2.087 1.00 85.75 104 ALA A O 1
ATOM 827 N N . ILE A 1 105 ? 15.108 3.945 -3.443 1.00 86.38 105 ILE A N 1
ATOM 828 C CA . ILE A 1 105 ? 13.748 3.393 -3.548 1.00 86.38 105 ILE A CA 1
ATOM 829 C C . ILE A 1 105 ? 13.279 2.919 -2.178 1.00 86.38 105 ILE A C 1
ATOM 831 O O . ILE A 1 105 ? 12.212 3.331 -1.735 1.00 86.38 105 ILE A O 1
ATOM 835 N N . ASP A 1 106 ? 14.089 2.122 -1.485 1.00 86.25 106 ASP A N 1
ATOM 836 C CA . ASP A 1 106 ? 13.736 1.535 -0.197 1.00 86.25 106 ASP A CA 1
ATOM 837 C C . ASP A 1 106 ? 13.527 2.609 0.868 1.00 86.25 106 ASP A C 1
ATOM 839 O O . ASP A 1 106 ? 12.550 2.553 1.608 1.00 86.25 106 ASP A O 1
ATOM 843 N N . LEU A 1 107 ? 14.379 3.638 0.922 1.00 89.69 107 LEU A N 1
ATOM 844 C CA . LEU A 1 107 ? 14.224 4.747 1.867 1.00 89.69 107 LEU A CA 1
ATOM 845 C C . LEU A 1 107 ? 12.957 5.563 1.598 1.00 89.69 107 LEU A C 1
ATOM 847 O O . LEU A 1 107 ? 12.228 5.905 2.531 1.00 89.69 107 LEU A O 1
ATOM 851 N N . THR A 1 108 ? 12.678 5.883 0.333 1.00 90.56 108 THR A N 1
ATOM 852 C CA . THR A 1 108 ? 11.492 6.677 -0.023 1.00 90.56 108 THR A CA 1
ATOM 853 C C . THR A 1 108 ? 10.202 5.872 0.131 1.00 90.56 108 THR A C 1
ATOM 855 O O . THR A 1 108 ? 9.208 6.409 0.624 1.00 90.56 108 THR A O 1
ATOM 858 N N . ALA A 1 109 ? 10.231 4.578 -0.197 1.00 88.44 109 ALA A N 1
ATOM 859 C CA . ALA A 1 109 ? 9.152 3.643 0.087 1.00 88.44 109 ALA A CA 1
ATOM 860 C C . ALA A 1 109 ? 8.947 3.529 1.600 1.00 88.44 109 ALA A C 1
ATOM 862 O O . ALA A 1 109 ? 7.841 3.706 2.092 1.00 88.44 109 ALA A O 1
ATOM 863 N N . PHE A 1 110 ? 10.004 3.336 2.383 1.00 88.50 110 PHE A N 1
ATOM 864 C CA . PHE A 1 110 ? 9.903 3.258 3.837 1.00 88.50 110 PHE A CA 1
ATOM 865 C C . PHE A 1 110 ? 9.299 4.532 4.445 1.00 88.50 110 PHE A C 1
ATOM 867 O O . PHE A 1 110 ? 8.412 4.452 5.296 1.00 88.50 110 PHE A O 1
ATOM 874 N N . ALA A 1 111 ? 9.688 5.712 3.958 1.00 90.50 111 ALA A N 1
ATOM 875 C CA . ALA A 1 111 ? 9.089 6.978 4.374 1.00 90.50 111 ALA A CA 1
ATOM 876 C C . ALA A 1 111 ? 7.584 7.048 4.051 1.00 90.50 111 ALA A C 1
ATOM 878 O O . ALA A 1 111 ? 6.783 7.440 4.906 1.00 90.50 111 ALA A O 1
ATOM 879 N N . ALA A 1 112 ? 7.175 6.621 2.852 1.00 91.00 112 ALA A N 1
ATOM 880 C CA . ALA A 1 112 ? 5.763 6.536 2.486 1.00 91.00 112 ALA A CA 1
ATOM 881 C C . ALA A 1 112 ? 5.000 5.533 3.373 1.00 91.00 112 ALA A C 1
ATOM 883 O O . ALA A 1 112 ? 3.855 5.796 3.746 1.00 91.00 112 ALA A O 1
ATOM 884 N N . ALA A 1 113 ? 5.644 4.434 3.781 1.00 88.12 113 ALA A N 1
ATOM 885 C CA . ALA A 1 113 ? 5.049 3.390 4.613 1.00 88.12 113 ALA A CA 1
ATOM 886 C C . ALA A 1 113 ? 4.845 3.896 6.040 1.00 88.12 113 ALA A C 1
ATOM 888 O O . ALA A 1 113 ? 3.785 3.688 6.623 1.00 88.12 113 ALA A O 1
ATOM 889 N N . LEU A 1 114 ? 5.824 4.624 6.584 1.00 90.50 114 LEU A N 1
ATOM 890 C CA . LEU A 1 114 ? 5.699 5.295 7.876 1.00 90.50 114 LEU A CA 1
ATOM 891 C C . LEU A 1 114 ? 4.590 6.351 7.858 1.00 90.50 114 LEU A C 1
ATOM 893 O O . LEU A 1 114 ? 3.809 6.442 8.808 1.00 90.50 114 LEU A O 1
ATOM 897 N N . CYS A 1 115 ? 4.488 7.127 6.776 1.00 92.50 115 CYS A N 1
ATOM 898 C CA . CYS A 1 115 ? 3.426 8.113 6.618 1.00 92.50 115 CYS A CA 1
ATOM 899 C C . CYS A 1 115 ? 2.046 7.438 6.587 1.00 92.50 115 CYS A C 1
ATOM 901 O O . CYS A 1 115 ? 1.176 7.807 7.379 1.00 92.50 115 CYS A O 1
ATOM 903 N N . ALA A 1 116 ? 1.873 6.401 5.762 1.00 90.75 116 ALA A N 1
ATOM 904 C CA . ALA A 1 116 ? 0.642 5.616 5.697 1.00 90.75 116 ALA A CA 1
ATOM 905 C C . ALA A 1 116 ? 0.301 4.982 7.057 1.00 90.75 116 ALA A C 1
ATOM 907 O O . ALA A 1 116 ? -0.798 5.176 7.567 1.00 90.75 116 ALA A O 1
ATOM 908 N N . ALA A 1 117 ? 1.271 4.351 7.726 1.00 89.19 117 ALA A N 1
ATOM 909 C CA . ALA A 1 117 ? 1.078 3.759 9.048 1.00 89.19 117 ALA A CA 1
ATOM 910 C C . ALA A 1 117 ? 0.649 4.796 10.099 1.00 89.19 117 ALA A C 1
ATOM 912 O O . ALA A 1 117 ? -0.189 4.508 10.950 1.00 89.19 117 ALA A O 1
ATOM 913 N N . SER A 1 118 ? 1.175 6.024 10.040 1.00 91.00 118 SER A N 1
ATOM 914 C CA . SER A 1 118 ? 0.758 7.099 10.950 1.00 91.00 118 SER A CA 1
ATOM 915 C C . SER A 1 118 ? -0.704 7.519 10.741 1.00 91.00 118 SER A C 1
ATOM 917 O O . SER A 1 118 ? -1.403 7.824 11.712 1.00 91.00 118 SER A O 1
ATOM 919 N N . ILE A 1 119 ? -1.182 7.488 9.492 1.00 92.44 119 ILE A N 1
ATOM 920 C CA . ILE A 1 119 ? -2.580 7.750 9.135 1.00 92.44 119 ILE A CA 1
ATOM 921 C C . ILE A 1 119 ? -3.457 6.585 9.593 1.00 92.44 119 ILE A C 1
ATOM 923 O O . ILE A 1 119 ? -4.506 6.819 10.194 1.00 92.44 119 ILE A O 1
ATOM 927 N N . ASP A 1 120 ? -3.003 5.349 9.394 1.00 90.56 120 ASP A N 1
ATOM 928 C CA . ASP A 1 120 ? -3.715 4.153 9.836 1.00 90.56 120 ASP A CA 1
ATOM 929 C C . ASP A 1 120 ? -3.877 4.128 11.352 1.00 90.56 120 ASP A C 1
ATOM 931 O O . ASP A 1 120 ? -4.964 3.846 11.844 1.00 90.56 120 ASP A O 1
ATOM 935 N N . VAL A 1 121 ? -2.838 4.483 12.115 1.00 90.62 121 VAL A N 1
ATOM 936 C CA . VAL A 1 121 ? -2.930 4.563 13.581 1.00 90.62 121 VAL A CA 1
ATOM 937 C C . VAL A 1 121 ? -4.028 5.542 13.990 1.00 90.62 121 VAL A C 1
ATOM 939 O O . VAL A 1 121 ? -4.872 5.183 14.810 1.00 90.62 121 VAL A O 1
ATOM 942 N N . ARG A 1 122 ? -4.080 6.737 13.385 1.00 91.31 122 ARG A N 1
ATOM 943 C CA . ARG A 1 122 ? -5.155 7.713 13.645 1.00 91.31 122 ARG A CA 1
ATOM 944 C C . ARG A 1 122 ? -6.522 7.157 13.256 1.00 91.31 122 ARG A C 1
ATOM 946 O O . ARG A 1 122 ? -7.462 7.240 14.038 1.00 91.31 122 ARG A O 1
ATOM 953 N N . PHE A 1 123 ? -6.621 6.502 12.101 1.00 89.62 123 PHE A N 1
ATOM 954 C CA . PHE A 1 123 ? -7.847 5.832 11.678 1.00 89.62 123 PHE A CA 1
ATOM 955 C C . PHE A 1 123 ? -8.296 4.768 12.688 1.00 89.62 123 PHE A C 1
ATOM 957 O O . PHE A 1 123 ? -9.477 4.707 13.024 1.00 89.62 123 PHE A O 1
ATOM 964 N N . PHE A 1 124 ? -7.385 3.946 13.213 1.00 86.56 124 PHE A N 1
ATOM 965 C CA . PHE A 1 124 ? -7.727 2.929 14.203 1.00 86.56 124 PHE A CA 1
ATOM 966 C C . PHE A 1 124 ? -8.165 3.541 15.541 1.00 86.56 124 PHE A C 1
ATOM 968 O O . PHE A 1 124 ? -9.110 3.039 16.155 1.00 86.56 124 PHE A O 1
ATOM 975 N N . GLN A 1 125 ? -7.546 4.647 15.962 1.00 89.50 125 GLN A N 1
ATOM 976 C CA . GLN A 1 125 ? -7.965 5.408 17.141 1.00 89.50 125 GLN A CA 1
ATOM 977 C C . GLN A 1 125 ? -9.382 5.968 16.968 1.00 89.50 125 GLN A C 1
ATOM 979 O O . GLN A 1 125 ? -10.264 5.653 17.767 1.00 89.50 125 GLN A O 1
ATOM 984 N N . ASP A 1 126 ? -9.619 6.719 15.893 1.00 87.56 126 ASP A N 1
ATOM 985 C CA . ASP A 1 126 ? -10.875 7.439 15.669 1.00 87.56 126 ASP A CA 1
ATOM 986 C C . ASP A 1 126 ? -12.027 6.491 15.339 1.00 87.56 126 ASP A C 1
ATOM 988 O O . ASP A 1 126 ? -13.157 6.644 15.804 1.00 87.56 126 ASP A O 1
ATOM 992 N N . ALA A 1 127 ? -11.759 5.483 14.510 1.00 84.88 127 ALA A N 1
ATOM 993 C CA . ALA A 1 127 ? -12.805 4.621 14.003 1.00 84.88 127 ALA A CA 1
ATOM 994 C C . ALA A 1 127 ? -13.171 3.525 15.021 1.00 84.88 127 ALA A C 1
ATOM 996 O O . ALA A 1 127 ? -14.338 3.143 15.090 1.00 84.88 127 ALA A O 1
ATOM 997 N N . PHE A 1 128 ? -12.223 3.027 15.821 1.00 83.69 128 PHE A N 1
ATOM 998 C CA . PHE A 1 128 ? -12.465 1.927 16.764 1.00 83.69 128 PHE A CA 1
ATOM 999 C C . PHE A 1 128 ? -12.381 2.331 18.243 1.00 83.69 128 PHE A C 1
ATOM 1001 O O . PHE A 1 128 ? -12.437 1.446 19.096 1.00 83.69 128 PHE A O 1
ATOM 1008 N N . ALA A 1 129 ? -12.267 3.629 18.550 1.00 84.56 129 ALA A N 1
ATOM 1009 C CA . ALA A 1 129 ? -12.110 4.151 19.913 1.00 84.56 129 ALA A CA 1
ATOM 1010 C C . ALA A 1 129 ? -10.967 3.457 20.684 1.00 84.56 129 ALA A C 1
ATOM 1012 O O . ALA A 1 129 ? -11.080 3.148 21.871 1.00 84.56 129 ALA A O 1
ATOM 1013 N N . ARG A 1 130 ? -9.870 3.149 19.981 1.00 84.25 130 ARG A N 1
ATOM 1014 C CA . ARG A 1 130 ? -8.701 2.459 20.540 1.00 84.25 130 ARG A CA 1
ATOM 1015 C C . ARG A 1 130 ? -7.756 3.441 21.217 1.00 84.25 130 ARG A C 1
ATOM 1017 O O . ARG A 1 130 ? -7.576 4.570 20.760 1.00 84.25 130 ARG A O 1
ATOM 1024 N N . THR A 1 131 ? -7.066 2.974 22.256 1.00 90.81 131 THR A N 1
ATOM 1025 C CA . THR A 1 131 ? -5.895 3.689 22.772 1.00 90.81 131 THR A CA 1
ATOM 1026 C C . THR A 1 131 ? 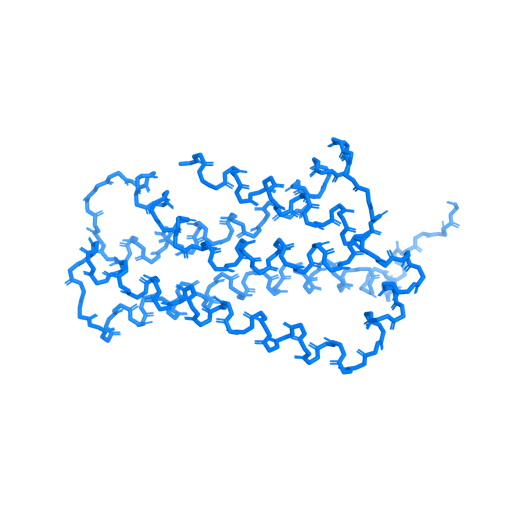-4.805 3.740 21.698 1.00 90.81 131 THR A C 1
ATOM 1028 O O . THR A 1 131 ? -4.774 2.915 20.782 1.00 90.81 131 THR A O 1
ATOM 1031 N N . ARG A 1 132 ? -3.873 4.694 21.801 1.00 89.94 132 ARG A N 1
ATOM 1032 C CA . ARG A 1 132 ? -2.765 4.805 20.837 1.00 89.94 132 ARG A CA 1
ATOM 1033 C C . ARG A 1 132 ? -1.937 3.519 20.755 1.00 89.94 132 ARG A C 1
ATOM 1035 O O . ARG A 1 132 ? -1.555 3.118 19.662 1.00 89.94 132 ARG A O 1
ATOM 1042 N N . ALA A 1 133 ? -1.689 2.872 21.893 1.00 91.19 133 ALA A N 1
ATOM 1043 C CA . ALA A 1 133 ? -0.924 1.630 21.958 1.00 91.19 133 ALA A CA 1
ATOM 1044 C C . ALA A 1 133 ? -1.656 0.469 21.264 1.00 91.19 133 ALA A C 1
ATOM 1046 O O . ALA A 1 133 ? -1.051 -0.251 20.472 1.00 91.19 133 ALA A O 1
ATOM 1047 N N . ASP A 1 134 ? -2.965 0.331 21.495 1.00 90.94 134 ASP A N 1
ATOM 1048 C CA . ASP A 1 134 ? -3.768 -0.705 20.840 1.00 90.94 134 ASP A CA 1
ATOM 1049 C C . ASP A 1 134 ? -3.882 -0.470 19.332 1.00 90.94 134 ASP A C 1
ATOM 1051 O O . ASP A 1 134 ? -3.775 -1.415 18.558 1.00 90.94 134 ASP A O 1
ATOM 1055 N N . ALA A 1 135 ? -4.042 0.786 18.904 1.00 90.44 135 ALA A N 1
ATOM 1056 C CA . ALA A 1 135 ? -4.078 1.143 17.489 1.00 90.44 135 ALA A CA 1
ATOM 1057 C C . ALA A 1 135 ? -2.750 0.821 16.786 1.00 90.44 135 ALA A C 1
ATOM 1059 O O . ALA A 1 135 ? -2.759 0.232 15.710 1.00 90.44 135 ALA A O 1
ATOM 1060 N N . ILE A 1 136 ? -1.607 1.134 17.411 1.00 92.50 136 ILE A N 1
ATOM 1061 C CA . ILE A 1 136 ? -0.285 0.750 16.889 1.00 92.50 136 ILE A CA 1
ATOM 1062 C C . ILE A 1 136 ? -0.179 -0.771 16.777 1.00 92.50 136 ILE A C 1
ATOM 1064 O O . ILE A 1 136 ? 0.256 -1.277 15.747 1.00 92.50 136 ILE A O 1
ATOM 1068 N N . ARG A 1 137 ? -0.607 -1.516 17.802 1.00 92.06 137 ARG A N 1
ATOM 1069 C CA . ARG A 1 137 ? -0.593 -2.983 17.774 1.00 92.06 137 ARG A CA 1
ATOM 1070 C C . ARG A 1 137 ? -1.467 -3.547 16.652 1.00 92.06 137 ARG A C 1
ATOM 1072 O O . ARG A 1 137 ? -1.038 -4.474 15.969 1.00 92.06 137 ARG A O 1
ATOM 1079 N N . ASP A 1 138 ? -2.669 -3.007 16.471 1.00 91.25 138 ASP A N 1
ATOM 1080 C CA . ASP A 1 138 ? -3.611 -3.435 15.434 1.00 91.25 138 ASP A CA 1
ATOM 1081 C C . ASP A 1 138 ? -3.048 -3.141 14.026 1.00 91.25 138 ASP A C 1
ATOM 1083 O O . ASP A 1 138 ? -3.119 -4.009 13.153 1.00 91.25 138 ASP A O 1
ATOM 1087 N N . VAL A 1 139 ? -2.395 -1.987 13.823 1.00 91.75 139 VAL A N 1
ATOM 1088 C CA . VAL A 1 139 ? -1.695 -1.643 12.568 1.00 91.75 139 VAL A CA 1
ATOM 1089 C C . VAL A 1 139 ? -0.495 -2.556 12.325 1.00 91.75 139 VAL A C 1
ATOM 1091 O O . VAL A 1 139 ? -0.372 -3.120 11.242 1.00 91.75 139 VAL A O 1
ATOM 1094 N N . LEU A 1 140 ? 0.369 -2.767 13.321 1.00 92.94 140 LEU A N 1
ATOM 1095 C CA . LEU A 1 140 ? 1.524 -3.661 13.187 1.00 92.94 140 LEU A CA 1
ATOM 1096 C C . LEU A 1 140 ? 1.092 -5.091 12.856 1.00 92.94 140 LEU A C 1
ATOM 1098 O O . LEU A 1 140 ? 1.704 -5.735 12.010 1.00 92.94 140 LEU A O 1
ATOM 1102 N N . LEU A 1 141 ? 0.015 -5.578 13.478 1.00 93.31 141 LEU A N 1
ATOM 1103 C CA . LEU A 1 141 ? -0.543 -6.893 13.178 1.00 93.31 141 LEU A CA 1
ATOM 1104 C C . LEU A 1 141 ? -1.092 -6.958 11.748 1.00 93.31 141 LEU A C 1
ATOM 1106 O O . LEU A 1 141 ? -0.835 -7.929 11.038 1.00 93.31 141 LEU A O 1
ATOM 1110 N N . GLN A 1 142 ? -1.832 -5.933 11.321 1.00 93.75 142 GLN A N 1
ATOM 1111 C CA . GLN A 1 142 ? -2.368 -5.841 9.964 1.00 93.75 142 GLN A CA 1
ATOM 1112 C C . GLN A 1 142 ? -1.236 -5.862 8.924 1.00 93.75 142 GLN A C 1
ATOM 1114 O O . GLN A 1 142 ? -1.287 -6.662 7.984 1.00 93.75 142 GLN A O 1
ATOM 1119 N N . ARG A 1 143 ? -0.186 -5.059 9.138 1.00 91.12 143 ARG A N 1
ATOM 1120 C CA . ARG A 1 143 ? 0.986 -4.981 8.258 1.00 91.12 143 ARG A CA 1
ATOM 1121 C C . ARG A 1 143 ? 1.782 -6.280 8.264 1.00 91.12 143 ARG A C 1
ATOM 1123 O O . ARG A 1 143 ? 2.108 -6.774 7.194 1.00 91.12 143 ARG A O 1
ATOM 1130 N N . ALA A 1 144 ? 2.007 -6.893 9.425 1.00 92.31 144 ALA A N 1
ATOM 1131 C CA . ALA A 1 144 ? 2.696 -8.178 9.523 1.00 92.31 144 ALA A CA 1
ATOM 1132 C C . ALA A 1 144 ? 1.977 -9.283 8.732 1.00 92.31 144 ALA A C 1
ATOM 1134 O O . ALA A 1 144 ? 2.631 -10.037 8.016 1.0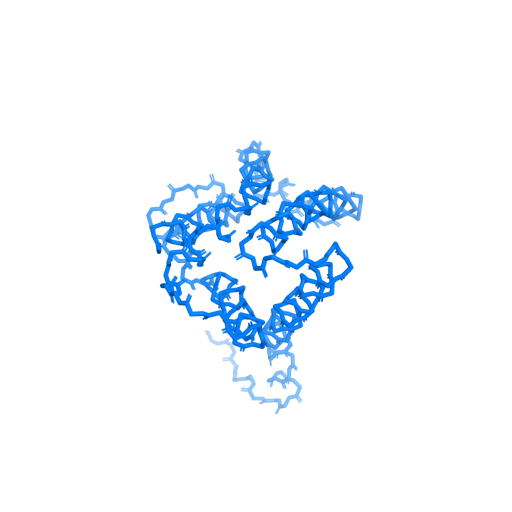0 92.31 144 ALA A O 1
ATOM 1135 N N . ILE A 1 145 ? 0.642 -9.357 8.806 1.00 92.19 145 ILE A N 1
ATOM 1136 C CA . ILE A 1 145 ? -0.145 -10.328 8.026 1.00 92.19 145 ILE A CA 1
ATOM 1137 C C . ILE A 1 145 ? -0.050 -10.015 6.528 1.00 92.19 145 ILE A C 1
ATOM 1139 O O . ILE A 1 145 ? 0.255 -10.909 5.742 1.00 92.19 145 ILE A O 1
ATOM 1143 N N . SER A 1 146 ? -0.297 -8.760 6.140 1.00 91.94 146 SER A N 1
ATOM 1144 C CA . SER A 1 146 ? -0.285 -8.339 4.733 1.00 91.94 146 SER A CA 1
ATOM 1145 C C . SER A 1 146 ? 1.080 -8.578 4.082 1.00 91.94 146 SER A C 1
ATOM 1147 O O . SER A 1 146 ? 1.182 -9.251 3.058 1.00 91.94 146 SER A O 1
ATOM 1149 N N . TRP A 1 147 ? 2.150 -8.103 4.720 1.00 90.62 147 TRP A N 1
ATOM 1150 C CA . TRP A 1 147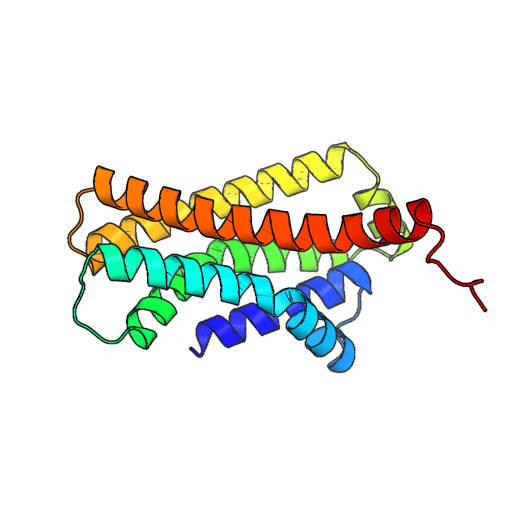 ? 3.506 -8.165 4.181 1.00 90.62 147 TRP A CA 1
ATOM 1151 C C . TRP A 1 147 ? 4.056 -9.588 4.179 1.00 90.62 147 TRP A C 1
ATOM 1153 O O . TRP A 1 147 ? 4.726 -9.963 3.223 1.00 90.62 147 TRP A O 1
ATOM 1163 N N . SER A 1 148 ? 3.724 -10.415 5.178 1.00 91.81 148 SER A N 1
ATOM 1164 C CA . SER A 1 148 ? 4.094 -11.838 5.145 1.00 91.81 148 SER A CA 1
ATOM 1165 C C . SER A 1 148 ? 3.386 -12.572 4.006 1.00 91.81 148 SER A C 1
ATOM 1167 O O . SER A 1 148 ? 4.018 -13.350 3.298 1.00 91.81 148 SER A O 1
ATOM 1169 N N . ALA A 1 149 ? 2.091 -12.310 3.789 1.00 90.12 149 ALA A N 1
ATOM 1170 C CA . ALA A 1 149 ? 1.342 -12.915 2.688 1.00 90.12 149 ALA A CA 1
ATOM 1171 C C . ALA A 1 149 ? 1.897 -12.487 1.321 1.00 90.12 149 ALA A C 1
ATOM 1173 O O . ALA A 1 149 ? 2.082 -13.327 0.440 1.00 90.12 149 ALA A O 1
ATOM 1174 N N . LEU A 1 150 ? 2.231 -11.202 1.167 1.00 87.06 150 LEU A N 1
ATOM 1175 C CA . LEU A 1 150 ? 2.889 -10.685 -0.031 1.00 87.06 150 LEU A CA 1
ATOM 1176 C C . LEU A 1 150 ? 4.260 -11.310 -0.250 1.00 87.06 150 LEU A C 1
ATOM 1178 O O . LEU A 1 150 ? 4.554 -11.750 -1.358 1.00 87.06 150 LEU A O 1
ATOM 1182 N N . PHE A 1 151 ? 5.077 -11.390 0.797 1.00 87.69 151 PHE A N 1
ATOM 1183 C CA . PHE A 1 151 ? 6.395 -12.001 0.722 1.00 87.69 151 PHE A CA 1
ATOM 1184 C C . PHE A 1 151 ? 6.303 -13.458 0.266 1.00 87.69 151 PHE A C 1
ATOM 1186 O O . PHE A 1 151 ? 6.982 -13.834 -0.682 1.00 87.69 151 PHE A O 1
ATOM 1193 N N . VAL A 1 152 ? 5.425 -14.262 0.874 1.00 89.69 152 VAL A N 1
ATOM 1194 C CA . VAL A 1 152 ? 5.220 -15.666 0.482 1.00 89.69 152 VAL A CA 1
ATOM 1195 C C . VAL A 1 152 ? 4.735 -15.775 -0.963 1.00 89.69 152 VAL A C 1
ATOM 1197 O O . VAL A 1 152 ? 5.224 -16.625 -1.703 1.00 89.69 152 VAL A O 1
ATOM 1200 N N . TYR A 1 153 ? 3.817 -14.905 -1.389 1.00 87.69 153 TYR A N 1
ATOM 1201 C CA . TYR A 1 153 ? 3.329 -14.884 -2.766 1.00 87.69 153 TYR A CA 1
ATOM 1202 C C . TYR A 1 153 ? 4.450 -14.585 -3.770 1.00 87.69 153 TYR A C 1
ATOM 1204 O O . TYR A 1 153 ? 4.640 -15.342 -4.720 1.00 87.69 153 TYR A O 1
ATOM 1212 N N . PHE A 1 154 ? 5.229 -13.522 -3.550 1.00 83.88 154 PHE A N 1
ATOM 1213 C CA . PHE A 1 154 ? 6.310 -13.140 -4.461 1.00 83.88 154 PHE A CA 1
ATOM 1214 C C . PHE A 1 154 ? 7.495 -14.106 -4.409 1.00 83.88 154 PHE A C 1
ATOM 1216 O O . PHE A 1 154 ? 8.032 -14.453 -5.458 1.00 83.88 154 PHE A O 1
ATOM 1223 N N . ALA A 1 155 ? 7.874 -14.590 -3.225 1.00 83.88 155 ALA A N 1
ATOM 1224 C CA . ALA A 1 155 ? 8.914 -15.604 -3.074 1.00 83.88 155 ALA A CA 1
ATOM 1225 C C . ALA A 1 155 ? 8.503 -16.926 -3.735 1.00 83.88 155 ALA A C 1
ATOM 1227 O O . ALA A 1 155 ? 9.323 -17.558 -4.392 1.00 83.88 155 ALA A O 1
ATOM 1228 N N . GLY A 1 156 ? 7.231 -17.318 -3.622 1.00 83.75 156 GLY A N 1
ATOM 1229 C CA . GLY A 1 156 ? 6.680 -18.469 -4.333 1.00 83.75 156 GLY A CA 1
ATOM 1230 C C . GLY A 1 156 ? 6.714 -18.272 -5.847 1.00 83.75 156 GLY A C 1
ATOM 1231 O O . GLY A 1 156 ? 7.217 -19.132 -6.561 1.00 83.75 156 GLY A O 1
ATOM 1232 N N . PHE A 1 157 ? 6.258 -17.117 -6.335 1.00 82.00 157 PHE A N 1
ATOM 1233 C CA . PHE A 1 157 ? 6.268 -16.788 -7.762 1.00 82.00 157 PHE A CA 1
ATOM 1234 C C . PHE A 1 157 ? 7.685 -16.784 -8.358 1.00 82.00 157 PHE A C 1
ATOM 1236 O O . PHE A 1 157 ? 7.909 -17.372 -9.412 1.00 82.00 157 PHE A O 1
ATOM 1243 N N . ALA A 1 158 ? 8.650 -16.164 -7.676 1.00 80.12 158 ALA A N 1
ATOM 1244 C CA . ALA A 1 158 ? 10.038 -16.087 -8.131 1.00 80.12 158 ALA A CA 1
ATOM 1245 C C . ALA A 1 158 ? 10.822 -17.394 -7.913 1.00 80.12 158 ALA A C 1
ATOM 1247 O O . ALA A 1 158 ? 11.714 -17.721 -8.693 1.00 80.12 158 ALA A O 1
ATOM 1248 N N . GLY A 1 159 ? 10.508 -18.144 -6.854 1.00 78.25 159 GLY A N 1
ATOM 1249 C CA . GLY A 1 159 ? 11.206 -19.373 -6.478 1.00 78.25 159 GLY A CA 1
ATOM 1250 C C . GLY A 1 159 ? 10.712 -20.619 -7.212 1.00 78.25 159 GLY A C 1
ATOM 1251 O O . GLY A 1 159 ? 11.492 -21.545 -7.422 1.00 78.25 159 GLY A O 1
ATOM 1252 N N . TRP A 1 160 ? 9.446 -20.652 -7.642 1.00 81.62 160 TRP A N 1
ATOM 1253 C CA . TRP A 1 160 ? 8.866 -21.807 -8.333 1.00 81.62 160 TRP A CA 1
ATOM 1254 C C . TRP A 1 160 ? 9.625 -22.213 -9.608 1.00 81.62 160 TRP A C 1
ATOM 1256 O O . TRP A 1 160 ? 9.919 -23.402 -9.743 1.00 81.62 160 TRP A O 1
ATOM 1266 N N . PRO A 1 161 ? 10.043 -21.286 -10.497 1.00 82.62 161 PRO A N 1
ATOM 1267 C CA . PRO A 1 161 ? 10.875 -21.632 -11.649 1.00 82.62 161 PRO A CA 1
ATOM 1268 C C . PRO A 1 161 ? 12.172 -22.363 -11.273 1.00 82.62 161 PRO A C 1
ATOM 1270 O O . PRO A 1 161 ? 12.527 -23.342 -11.920 1.00 82.62 161 PRO A O 1
ATOM 1273 N N . LEU A 1 162 ? 12.843 -21.949 -10.190 1.00 82.19 162 LEU A N 1
ATOM 1274 C CA . LEU A 1 162 ? 14.076 -22.590 -9.711 1.00 82.19 162 LEU A CA 1
ATOM 1275 C C . LEU A 1 162 ? 13.821 -24.004 -9.174 1.00 82.19 162 LEU A C 1
ATOM 1277 O O . LEU A 1 162 ? 14.672 -24.881 -9.296 1.00 82.19 162 LEU A O 1
ATOM 1281 N N . VAL A 1 163 ? 12.660 -24.229 -8.556 1.00 82.44 163 VAL A N 1
ATOM 1282 C CA . VAL A 1 163 ? 12.252 -25.556 -8.076 1.00 82.44 163 VAL A CA 1
ATOM 1283 C C . VAL A 1 163 ? 11.945 -26.478 -9.255 1.00 82.44 163 VAL A C 1
ATOM 1285 O O . VAL A 1 163 ? 12.428 -27.605 -9.275 1.00 82.44 163 VAL A O 1
ATOM 1288 N N . VAL A 1 164 ? 11.192 -26.000 -10.250 1.00 84.81 164 VAL A N 1
ATOM 1289 C CA . VAL A 1 164 ? 10.869 -26.754 -11.475 1.00 84.81 164 VAL A CA 1
ATOM 1290 C C . VAL A 1 164 ? 12.137 -27.147 -12.237 1.00 84.81 164 VAL A C 1
ATOM 1292 O O . VAL A 1 164 ? 12.258 -28.300 -12.653 1.00 84.81 164 VAL A O 1
ATOM 1295 N N . ASP A 1 165 ? 13.091 -26.221 -12.359 1.00 84.88 165 ASP A N 1
ATOM 1296 C CA . ASP A 1 165 ? 14.400 -26.455 -12.977 1.00 84.88 165 ASP A CA 1
ATOM 1297 C C . ASP A 1 165 ? 15.206 -27.524 -12.219 1.00 84.88 165 ASP A C 1
ATOM 1299 O O . ASP A 1 165 ? 15.611 -28.535 -12.791 1.00 84.88 165 ASP A O 1
ATOM 1303 N N . ARG A 1 166 ? 15.332 -27.392 -10.889 1.00 84.94 166 ARG A N 1
ATOM 1304 C CA . ARG A 1 166 ? 16.030 -28.381 -10.043 1.00 84.94 166 ARG A CA 1
ATOM 1305 C C . ARG A 1 166 ? 15.397 -29.771 -10.054 1.00 84.94 166 ARG A C 1
ATOM 1307 O O . ARG A 1 166 ? 16.100 -30.752 -9.832 1.00 84.94 166 ARG A O 1
ATOM 1314 N N . LEU A 1 167 ? 14.086 -29.860 -10.263 1.00 85.56 167 LEU A N 1
ATOM 1315 C CA . LEU A 1 167 ? 13.359 -31.128 -10.341 1.00 85.56 167 LEU A CA 1
ATOM 1316 C C . LEU A 1 167 ? 13.400 -31.754 -11.745 1.00 85.56 167 LEU A C 1
ATOM 1318 O O . LEU A 1 167 ? 12.831 -32.826 -11.934 1.00 85.56 167 LEU A O 1
ATOM 1322 N N . GLY A 1 168 ? 14.042 -31.107 -12.727 1.00 80.50 168 GLY A N 1
ATOM 1323 C CA . GLY A 1 168 ? 14.083 -31.587 -14.111 1.00 80.50 168 GLY A CA 1
ATOM 1324 C C . GLY A 1 168 ? 12.710 -31.597 -14.793 1.00 80.50 168 GLY A C 1
ATOM 1325 O O . GLY A 1 168 ? 12.508 -32.319 -15.764 1.00 80.50 168 GLY A O 1
ATOM 1326 N N . LEU A 1 169 ? 11.752 -30.824 -14.269 1.00 79.69 169 LEU A N 1
ATOM 1327 C CA . LEU A 1 169 ? 10.386 -30.717 -14.795 1.00 79.69 169 LEU A CA 1
ATOM 1328 C C . LEU A 1 169 ? 10.259 -29.617 -15.859 1.00 79.69 169 LEU A C 1
ATOM 1330 O O . LEU A 1 169 ? 9.203 -29.476 -16.479 1.00 79.69 169 LEU A O 1
ATOM 1334 N N . ALA A 1 170 ? 11.319 -28.833 -16.074 1.00 69.81 170 ALA A N 1
ATOM 1335 C CA . ALA A 1 170 ? 11.414 -27.913 -17.195 1.00 69.81 170 ALA A CA 1
ATOM 1336 C C . ALA A 1 170 ? 11.587 -28.728 -18.489 1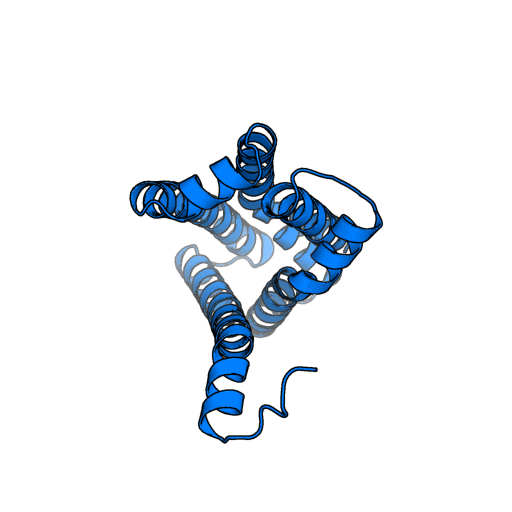.00 69.81 170 ALA A C 1
ATOM 1338 O O . ALA A 1 170 ? 12.669 -29.233 -18.783 1.00 69.81 170 ALA A O 1
ATOM 1339 N N . GLY A 1 171 ? 10.503 -28.896 -19.253 1.00 64.12 171 GLY A N 1
ATOM 1340 C CA . GLY A 1 171 ? 10.586 -29.434 -20.612 1.00 64.12 171 GLY A CA 1
ATOM 1341 C C . GLY A 1 171 ? 11.495 -28.563 -21.496 1.00 64.12 171 GLY A C 1
ATOM 1342 O O . GLY A 1 171 ? 11.686 -27.384 -21.183 1.00 64.12 171 GLY A O 1
ATOM 1343 N N . PRO A 1 172 ? 12.063 -29.110 -22.589 1.00 55.41 172 PRO A N 1
ATOM 1344 C CA . PRO A 1 172 ? 12.914 -28.342 -23.490 1.00 55.41 172 PRO A CA 1
ATOM 1345 C C . PRO A 1 172 ? 12.156 -27.102 -23.967 1.00 55.41 172 PRO A C 1
ATOM 1347 O O . PRO A 1 172 ? 11.054 -27.211 -24.502 1.00 55.41 172 PRO A O 1
ATOM 1350 N N . LEU A 1 173 ? 12.739 -25.928 -23.721 1.00 54.41 173 LEU A N 1
ATOM 1351 C CA . LEU A 1 173 ? 12.231 -24.648 -24.201 1.00 54.41 173 LEU A CA 1
ATOM 1352 C C . LEU A 1 173 ? 12.246 -24.682 -25.737 1.00 54.41 173 LEU A C 1
ATOM 1354 O O . LEU A 1 173 ? 13.306 -24.533 -26.343 1.00 54.41 173 LEU A O 1
ATOM 1358 N N . THR A 1 174 ? 11.092 -24.950 -26.346 1.00 43.94 174 THR A N 1
ATOM 1359 C CA . THR A 1 174 ? 10.834 -24.756 -27.781 1.00 43.94 174 THR A CA 1
ATOM 1360 C C . THR A 1 174 ? 10.349 -23.345 -28.043 1.00 43.94 174 THR A C 1
ATOM 1362 O O . THR A 1 174 ? 9.411 -22.933 -27.319 1.00 43.94 174 THR A O 1
#

Mean predicted aligned error: 6.89 Å

Foldseek 3Di:
DVLLVVVLQLQQQLQLCLQPLDDDPVSSVVRSVVPSLLLVLLLVLLVVLVVVLVDDDDSVVLSSVLSVLLVLVSVLSVVNSVVSNPDDNVRSVVLVVDPVSVVVNCVSNVVSVVSSLVSQLVSCCVVSVDDSVVSNVSSVSSCVRSVVVVCCVVCCVVCVVVVCVVVVVDDPDD

Radius of gyration: 18.54 Å; Cα contacts (8 Å, |Δi|>4): 140; chains: 1; bounding box: 44×42×51 Å

Secondary structure (DSSP, 8-state):
-HHHHHHHHHHHHHHHHHHHS---HHHHHHHHHHHTHHHHHHHHHHHHHHHHTT--S-HHHHHHHHHHHTHHHHHHHHHHHHHHTTS-HHHHHHHHHSHHHHHHHHHHHHHHHHHHHHHHHHHHHHHHT--HHHHHHHHHHHHHHHHHHHHHHHHHHHHHHHHHHHTT------

Solvent-accessible surface area (backbone atoms only — not comparable to full-atom values): 9147 Å² total; per-residue (Å²): 84,72,47,54,53,48,50,33,48,51,50,1,44,30,47,15,18,61,75,67,56,43,90,43,74,68,45,22,50,52,31,18,65,76,51,39,60,56,65,48,37,48,50,49,25,44,51,54,49,49,60,75,69,65,71,87,74,64,60,61,62,54,51,30,53,53,51,58,39,42,48,45,47,51,51,49,46,52,50,54,24,54,60,37,54,77,36,53,72,68,56,44,52,54,44,75,66,35,70,70,46,51,54,54,52,50,52,54,50,49,51,26,49,54,51,22,50,55,43,45,29,51,48,35,23,72,75,66,75,37,53,72,68,54,14,47,51,50,48,51,52,28,48,52,50,23,51,50,54,49,48,53,51,52,50,46,65,67,43,46,61,59,50,36,52,76,69,68,66,59,68,85,90,123

Nearest PDB structures (foldseek):
  6gps-assembly1_A  TM=2.433E-01  e=3.461E+00  Homo sapiens

Sequence (174 aa):
MRRLLFQTFLLGCAVSLIVSGRLTLRLTLGGAVAWVIIPLFEGASFAIVRRRVRRRGSFARDLDRFAAGDWPWAVWLIAVSGVMSFLTPVQANAWFSAWSSWIAIDLTAFAAALCAASIDVRFFQDAFARTRADAIRDVLLQRAISWSALFVYFAGFAGWPLVVDRLGLAGPLT